Protein AF-A0A8R1EDZ3-F1 (afdb_monomer_lite)

Radius of gyration: 16.09 Å; chains: 1; bounding box: 43×29×42 Å

Organism: Caenorhabditis japonica (NCBI:txid281687)

Structure (mmCIF, N/CA/C/O backbone):
data_AF-A0A8R1EDZ3-F1
#
_entry.id   AF-A0A8R1EDZ3-F1
#
loop_
_atom_site.group_PDB
_atom_site.id
_atom_site.type_symbol
_atom_site.label_atom_id
_atom_site.label_alt_id
_atom_site.label_comp_id
_atom_site.label_asym_id
_atom_site.label_entity_id
_atom_site.label_seq_id
_atom_site.pdbx_PDB_ins_code
_atom_site.Cartn_x
_atom_site.Cartn_y
_atom_site.Cartn_z
_atom_site.occupancy
_atom_site.B_iso_or_equiv
_atom_site.auth_seq_id
_atom_site.auth_comp_id
_atom_site.auth_asym_id
_atom_site.auth_atom_id
_atom_site.pdbx_PDB_model_num
ATOM 1 N N . MET A 1 1 ? -25.935 14.930 -2.917 1.00 46.09 1 MET A N 1
ATOM 2 C CA . MET A 1 1 ? -24.963 13.837 -2.747 1.00 46.09 1 MET A CA 1
ATOM 3 C C . MET A 1 1 ? -24.008 14.298 -1.677 1.00 46.09 1 MET A C 1
ATOM 5 O O . MET A 1 1 ? -23.410 15.347 -1.872 1.00 46.09 1 MET A O 1
ATOM 9 N N . VAL A 1 2 ? -23.973 13.617 -0.534 1.00 50.12 2 VAL A N 1
ATOM 10 C CA . VAL A 1 2 ? -22.849 13.786 0.393 1.00 50.12 2 VAL A CA 1
ATOM 11 C C . VAL A 1 2 ? -21.659 13.173 -0.334 1.00 50.12 2 VAL A C 1
ATOM 13 O O . VAL A 1 2 ? -21.796 12.092 -0.897 1.00 50.12 2 VAL A O 1
ATOM 16 N N . ASP A 1 3 ? -20.578 13.929 -0.460 1.00 63.38 3 ASP A N 1
ATOM 17 C CA . ASP A 1 3 ? -19.333 13.448 -1.051 1.00 63.38 3 ASP A CA 1
ATOM 18 C C . ASP A 1 3 ? -18.865 12.249 -0.205 1.00 63.38 3 ASP A C 1
ATOM 20 O O . ASP A 1 3 ? -18.759 12.389 1.014 1.00 63.38 3 ASP A O 1
ATOM 24 N N . ASP A 1 4 ? -18.628 11.071 -0.796 1.00 61.25 4 ASP A N 1
ATOM 25 C CA . ASP A 1 4 ? -18.207 9.856 -0.063 1.00 61.25 4 ASP A CA 1
ATOM 26 C C . ASP A 1 4 ? -16.979 10.139 0.825 1.00 61.25 4 ASP A C 1
ATOM 28 O O . ASP A 1 4 ? -16.781 9.552 1.893 1.00 61.25 4 ASP A O 1
ATOM 32 N N . ARG A 1 5 ? -16.179 11.130 0.417 1.00 59.41 5 ARG A N 1
ATOM 33 C CA . ARG A 1 5 ? -15.094 11.706 1.203 1.00 59.41 5 ARG A CA 1
ATOM 34 C C . ARG A 1 5 ? -15.556 12.315 2.532 1.00 59.41 5 ARG A C 1
ATOM 36 O O . ARG A 1 5 ? -14.928 12.054 3.555 1.00 59.41 5 ARG A O 1
ATOM 43 N N . GLU A 1 6 ? -16.607 13.133 2.544 1.00 65.69 6 GLU A N 1
ATOM 44 C CA . GLU A 1 6 ? -17.140 13.755 3.765 1.00 65.69 6 GLU A CA 1
ATOM 45 C C . GLU A 1 6 ? -17.711 12.710 4.729 1.00 65.69 6 GLU A C 1
ATOM 47 O O . GLU A 1 6 ? -17.575 12.852 5.948 1.00 65.69 6 GLU A O 1
ATOM 52 N N . GLU A 1 7 ? -18.305 11.637 4.202 1.00 69.06 7 GLU A N 1
ATOM 53 C CA . GLU A 1 7 ? -18.801 10.524 5.011 1.00 69.06 7 GLU A CA 1
ATOM 54 C C . GLU A 1 7 ? -17.651 9.755 5.669 1.00 69.06 7 GLU A C 1
ATOM 56 O O . GLU A 1 7 ? -17.651 9.572 6.891 1.00 69.06 7 GLU A O 1
ATOM 61 N N . LEU A 1 8 ? -16.625 9.386 4.897 1.00 62.25 8 LEU A N 1
ATOM 62 C CA . LEU A 1 8 ? -15.436 8.699 5.405 1.00 62.25 8 LEU A CA 1
ATOM 63 C C . LEU A 1 8 ? -14.664 9.564 6.409 1.00 62.25 8 LEU A C 1
ATOM 65 O O . LEU A 1 8 ? -14.306 9.088 7.491 1.00 62.25 8 LEU A O 1
ATOM 69 N N . GLU A 1 9 ? -14.465 10.851 6.109 1.00 64.75 9 GLU A N 1
ATOM 70 C CA . GLU A 1 9 ? -13.889 11.806 7.058 1.00 64.75 9 GLU A CA 1
ATOM 71 C C . GLU A 1 9 ? -14.749 11.910 8.325 1.00 64.75 9 GLU A C 1
ATOM 73 O O . GLU A 1 9 ? -14.217 11.951 9.435 1.00 64.75 9 GLU A O 1
ATOM 78 N N . GLY A 1 10 ? -16.075 11.905 8.190 1.00 64.69 10 GLY A N 1
ATOM 79 C CA . GLY A 1 10 ? -17.015 11.913 9.304 1.00 64.69 10 GLY A CA 1
ATOM 80 C C . GLY A 1 10 ? -16.908 10.666 10.183 1.00 64.69 10 GLY A C 1
ATOM 81 O O . GLY A 1 10 ? -16.870 10.787 11.412 1.00 64.69 10 GLY A O 1
ATOM 82 N N . MET A 1 11 ? -16.813 9.480 9.580 1.00 66.88 11 MET A N 1
ATOM 83 C CA . MET A 1 11 ? -16.622 8.208 10.283 1.00 66.88 11 MET A CA 1
ATOM 84 C C . MET A 1 11 ? -15.287 8.184 11.021 1.00 66.88 11 MET A C 1
ATOM 86 O O . MET A 1 11 ? -15.241 7.847 12.203 1.00 66.88 11 MET A O 1
ATOM 90 N N . LEU A 1 12 ? -14.210 8.615 10.366 1.00 65.38 12 LEU A N 1
ATOM 91 C CA . LEU A 1 12 ? -12.880 8.677 10.961 1.00 65.38 12 LEU A CA 1
ATOM 92 C C . LEU A 1 12 ? -12.814 9.713 12.082 1.00 65.38 12 LEU A C 1
ATOM 94 O O . LEU A 1 12 ? -12.287 9.408 13.147 1.00 65.38 12 LEU A O 1
ATOM 98 N N . ARG A 1 13 ? -13.422 10.894 11.926 1.00 65.94 13 ARG A N 1
ATOM 99 C CA . ARG A 1 13 ? -13.485 11.920 12.982 1.00 65.94 13 ARG A CA 1
ATOM 100 C C . ARG A 1 13 ? -14.283 11.455 14.196 1.00 65.94 13 ARG A C 1
ATOM 102 O O . ARG A 1 13 ? -13.840 11.702 15.316 1.00 65.94 13 ARG A O 1
ATOM 109 N N . LYS A 1 14 ? -15.407 10.762 13.985 1.00 66.75 14 LYS A N 1
ATOM 110 C CA . LYS A 1 14 ? -16.272 10.225 15.053 1.00 66.75 14 LYS A CA 1
ATOM 111 C C . LYS A 1 14 ? -15.765 8.906 15.636 1.00 66.75 14 LYS A C 1
ATOM 113 O O . LYS A 1 14 ? -16.213 8.513 16.713 1.00 66.75 14 LYS A O 1
ATOM 118 N N . SER A 1 15 ? -14.846 8.223 14.952 1.00 68.12 15 SER A N 1
ATOM 119 C CA . SER A 1 15 ? -14.270 6.977 15.447 1.00 68.12 15 SER A CA 1
ATOM 120 C C . SER A 1 15 ? -13.574 7.227 16.785 1.00 68.12 15 SER A C 1
ATOM 122 O O . SER A 1 15 ? -12.865 8.207 16.977 1.00 68.12 15 SER A O 1
ATOM 124 N N . SER A 1 16 ? -13.804 6.378 17.770 1.00 69.69 16 SER A N 1
ATOM 125 C CA . SER A 1 16 ? -13.170 6.490 19.081 1.00 69.69 16 SER A CA 1
ATOM 126 C 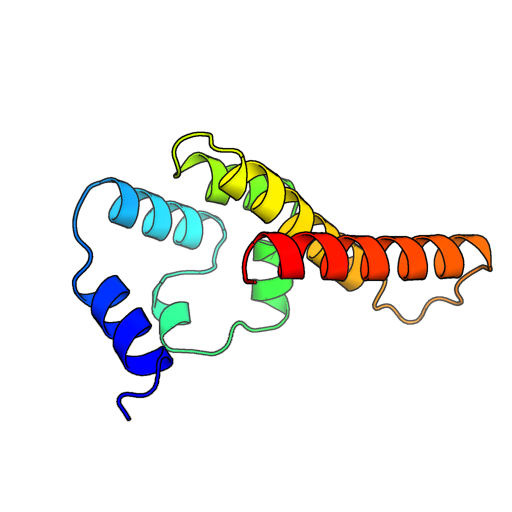C . SER A 1 16 ? -12.852 5.090 19.581 1.00 69.69 16 SER A C 1
ATOM 128 O O . SER A 1 16 ? -13.421 4.110 19.105 1.00 69.69 16 SER A O 1
ATOM 130 N N . GLY A 1 17 ? -11.892 4.979 20.497 1.00 81.56 17 GLY A N 1
ATOM 131 C CA . GLY A 1 17 ? -11.499 3.695 21.074 1.00 81.56 17 GLY A CA 1
ATOM 132 C C . GLY A 1 17 ? -10.030 3.341 20.869 1.00 81.56 17 GLY A C 1
ATOM 133 O O . GLY A 1 17 ? -9.231 4.129 20.358 1.00 81.56 17 GLY A O 1
ATOM 134 N N . GLN A 1 18 ? -9.674 2.146 21.336 1.00 84.75 18 GLN A N 1
ATOM 135 C CA . GLN A 1 18 ? -8.285 1.710 21.463 1.00 84.75 18 GLN A CA 1
ATOM 136 C C . GLN A 1 18 ? -7.597 1.512 20.108 1.00 84.75 18 GLN A C 1
ATOM 138 O O . GLN A 1 18 ? -6.471 1.971 19.935 1.00 84.75 18 GLN A O 1
ATOM 143 N N . THR A 1 19 ? -8.288 0.921 19.130 1.00 85.81 19 THR A N 1
ATOM 144 C CA . THR A 1 19 ? -7.752 0.684 17.780 1.00 85.81 19 THR A CA 1
ATOM 145 C C . THR A 1 19 ? -7.373 1.986 17.079 1.00 85.81 19 THR A C 1
ATOM 147 O O . THR A 1 19 ? -6.303 2.078 16.486 1.00 85.81 19 THR A O 1
ATOM 150 N N . ARG A 1 20 ? -8.193 3.040 17.214 1.00 83.62 20 ARG A N 1
ATOM 151 C CA . ARG A 1 20 ? -7.866 4.370 16.675 1.00 83.62 20 ARG A CA 1
ATOM 152 C C . ARG A 1 20 ? -6.592 4.927 17.306 1.00 83.62 20 ARG A C 1
ATOM 154 O O . ARG A 1 20 ? -5.705 5.376 16.590 1.00 83.62 20 ARG A O 1
ATOM 161 N N . LYS A 1 21 ? -6.486 4.874 18.638 1.00 86.00 21 LYS A N 1
ATOM 162 C CA . LYS A 1 21 ? -5.298 5.359 19.360 1.00 86.00 21 LYS A CA 1
ATOM 163 C C . LYS A 1 21 ? -4.038 4.604 18.939 1.00 86.00 21 LYS A C 1
ATOM 165 O O . LYS A 1 21 ? -2.997 5.223 18.761 1.00 86.00 21 LYS A O 1
ATOM 170 N N . GLN A 1 22 ? -4.143 3.287 18.756 1.00 89.00 22 GLN A N 1
ATOM 171 C CA . GLN A 1 22 ? -3.045 2.452 18.266 1.00 89.00 22 GLN A CA 1
ATOM 172 C C . GLN A 1 22 ? -2.645 2.829 16.840 1.00 89.00 22 GLN A C 1
ATOM 174 O O . GLN A 1 22 ? -1.459 2.964 16.569 1.00 89.00 22 GLN A O 1
ATOM 179 N N . LEU A 1 23 ? -3.612 3.072 15.954 1.00 88.25 23 LEU A N 1
ATOM 180 C CA . LEU A 1 23 ? -3.339 3.495 14.584 1.00 88.25 23 LEU A CA 1
ATOM 181 C C . LEU A 1 23 ? -2.634 4.861 14.535 1.00 88.25 23 LEU A C 1
ATOM 183 O O . LEU A 1 23 ? -1.629 5.017 13.845 1.00 88.25 23 LEU A O 1
ATOM 187 N N . GLU A 1 24 ? -3.123 5.842 15.297 1.00 86.12 24 GLU A N 1
ATOM 188 C CA . GLU A 1 24 ? -2.515 7.177 15.398 1.00 86.12 24 GLU A CA 1
ATOM 189 C C . GLU A 1 24 ? -1.095 7.128 15.981 1.00 86.12 24 GLU A C 1
ATOM 191 O O . GLU A 1 24 ? -0.216 7.872 15.543 1.00 86.12 24 GLU A O 1
ATOM 196 N N . GLU A 1 25 ? -0.862 6.258 16.965 1.00 88.31 25 GLU A N 1
ATOM 197 C CA . GLU A 1 25 ? 0.457 6.031 17.554 1.00 88.31 25 GLU A CA 1
ATOM 198 C C . GLU A 1 25 ? 1.409 5.366 16.552 1.00 88.31 25 GLU A C 1
ATOM 200 O O . GLU A 1 25 ? 2.517 5.856 16.346 1.00 88.31 25 GLU A O 1
ATOM 205 N N . THR A 1 26 ? 0.958 4.325 15.849 1.00 90.62 26 THR A N 1
ATOM 206 C CA . THR A 1 26 ? 1.713 3.675 14.768 1.00 90.62 26 THR A CA 1
ATOM 207 C C . THR A 1 26 ? 2.129 4.682 13.697 1.00 90.62 26 THR A C 1
ATOM 209 O O . THR A 1 26 ? 3.293 4.735 13.296 1.00 90.62 26 THR A O 1
ATOM 212 N N . PHE A 1 27 ? 1.211 5.546 13.264 1.00 87.88 27 PHE A N 1
ATOM 213 C CA . PHE A 1 27 ? 1.526 6.587 12.291 1.00 87.88 27 PHE A CA 1
ATOM 214 C C . PHE A 1 27 ? 2.536 7.610 12.820 1.00 87.88 27 PHE A C 1
ATOM 216 O O . PHE A 1 27 ? 3.465 7.981 12.096 1.00 87.88 27 PHE A O 1
ATOM 223 N N . ARG A 1 28 ? 2.433 8.012 14.094 1.00 86.94 28 ARG A N 1
ATOM 224 C CA . ARG A 1 28 ? 3.439 8.862 14.750 1.00 86.94 28 ARG A CA 1
ATOM 225 C C . ARG A 1 28 ? 4.817 8.202 14.794 1.00 86.94 28 ARG A C 1
ATOM 227 O O . ARG A 1 28 ? 5.797 8.862 14.455 1.00 86.94 28 ARG A O 1
ATOM 234 N N . GLN A 1 29 ? 4.897 6.911 15.107 1.00 89.44 29 GLN A N 1
ATOM 235 C CA . GLN A 1 29 ? 6.157 6.154 15.134 1.00 89.44 29 GLN A CA 1
ATOM 236 C C . GLN A 1 29 ? 6.832 6.074 13.759 1.00 89.44 29 GLN A C 1
ATOM 238 O O . GLN A 1 29 ? 8.051 6.200 13.654 1.00 89.44 29 GLN A O 1
ATOM 243 N N . ILE A 1 30 ? 6.048 5.938 12.687 1.00 88.81 30 ILE A N 1
ATOM 244 C CA . ILE A 1 30 ? 6.553 5.946 11.301 1.00 88.81 30 ILE A CA 1
ATOM 245 C C . ILE A 1 30 ? 6.987 7.366 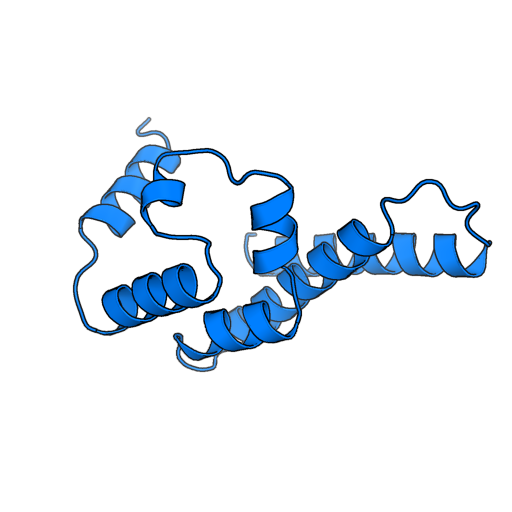10.873 1.00 88.81 30 ILE A C 1
ATOM 247 O O . ILE A 1 30 ? 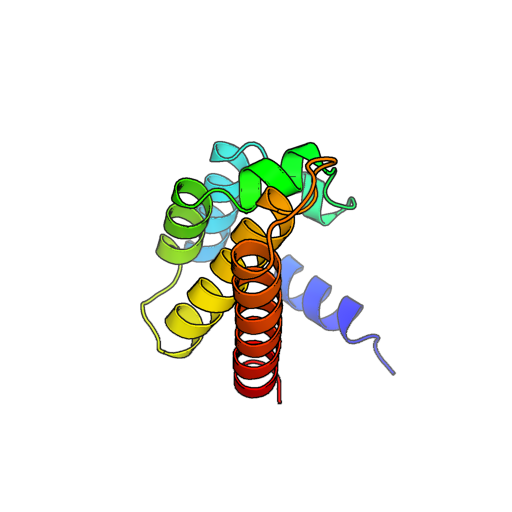7.689 7.553 9.874 1.00 88.81 30 ILE A O 1
ATOM 251 N N . GLY A 1 31 ? 6.609 8.394 11.637 1.00 84.44 31 GLY A N 1
ATOM 252 C CA . GLY A 1 31 ? 6.828 9.797 11.301 1.00 84.44 31 GLY A CA 1
ATOM 253 C C . GLY A 1 31 ? 5.834 10.316 10.263 1.00 84.44 31 GLY A C 1
ATOM 254 O O . GLY A 1 31 ? 6.178 11.237 9.527 1.00 84.44 31 GLY A O 1
ATOM 255 N N . CYS A 1 32 ? 4.642 9.714 10.205 1.00 82.50 32 CYS A N 1
ATOM 256 C CA . CYS A 1 32 ? 3.492 10.107 9.388 1.00 82.50 32 CYS A CA 1
ATOM 257 C C . CYS A 1 32 ? 2.305 10.534 10.273 1.00 82.50 32 CYS A C 1
ATOM 259 O O . CYS A 1 32 ? 1.200 10.029 10.120 1.00 82.50 32 CYS A O 1
ATOM 261 N N . ASP A 1 33 ? 2.568 11.412 11.250 1.00 73.69 33 ASP A N 1
ATOM 262 C CA . ASP A 1 33 ? 1.630 11.872 12.292 1.00 73.69 33 ASP 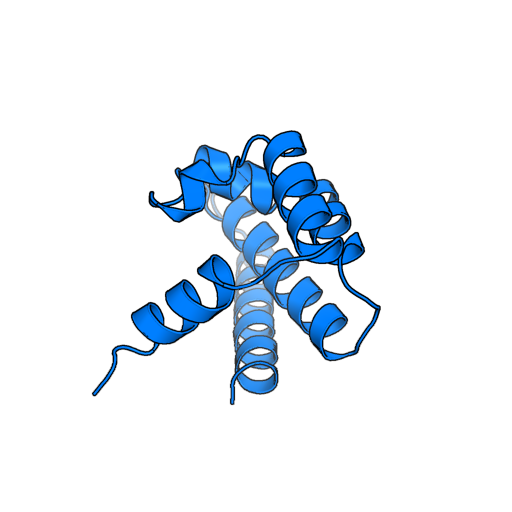A CA 1
ATOM 263 C C . ASP A 1 33 ? 0.227 12.226 11.760 1.00 73.69 33 ASP A C 1
ATOM 265 O O . ASP A 1 33 ? 0.092 12.775 10.678 1.00 73.69 33 ASP A O 1
ATOM 269 N N . TYR A 1 34 ? -0.822 11.982 12.551 1.00 60.31 34 TYR A N 1
ATOM 270 C CA . TYR A 1 34 ? -2.225 12.237 12.206 1.00 60.31 34 TYR A CA 1
ATOM 271 C C . TYR A 1 34 ? -2.551 13.660 11.699 1.00 60.31 34 TYR A C 1
ATOM 273 O O . TYR A 1 34 ? -3.572 13.848 11.041 1.00 60.31 34 TYR A O 1
ATOM 281 N N . ARG A 1 35 ? -1.713 14.677 11.945 1.00 61.91 35 ARG A N 1
ATOM 282 C CA . ARG A 1 35 ? -1.840 15.995 11.280 1.00 61.91 35 ARG A CA 1
ATOM 283 C C . ARG A 1 35 ? -1.770 15.897 9.751 1.00 61.91 35 ARG A C 1
ATOM 285 O O . ARG A 1 35 ? -2.318 16.746 9.056 1.00 61.91 35 ARG A O 1
ATOM 292 N N . VAL A 1 36 ? -1.161 14.828 9.249 1.00 51.72 36 VAL A N 1
ATOM 293 C CA . VAL A 1 36 ? -1.120 14.407 7.846 1.00 51.72 36 VAL A CA 1
ATOM 294 C C . VAL A 1 36 ? -2.497 13.991 7.332 1.00 51.72 36 VAL A C 1
ATOM 296 O O . VAL A 1 36 ? -2.720 13.999 6.143 1.00 51.72 36 VAL A O 1
ATOM 299 N N . TRP A 1 37 ? -3.487 13.705 8.173 1.00 51.94 37 TRP A N 1
ATOM 300 C CA . TRP A 1 37 ? -4.845 13.429 7.681 1.00 51.94 37 TRP A CA 1
ATOM 301 C C . TRP A 1 37 ? -5.514 14.684 7.110 1.00 51.94 37 TRP A C 1
ATOM 303 O O . TRP A 1 37 ? -6.479 14.590 6.360 1.00 51.94 37 TRP A O 1
ATOM 313 N N . TYR A 1 38 ? -4.983 15.859 7.454 1.00 51.09 38 TYR A N 1
ATOM 314 C CA . TYR A 1 38 ? -5.437 17.155 6.962 1.00 51.09 38 TYR A CA 1
ATOM 315 C C . TYR A 1 38 ? -4.574 17.692 5.808 1.00 51.09 38 TYR A C 1
ATOM 317 O O . TYR A 1 38 ? -4.854 18.778 5.304 1.00 51.09 38 TYR A O 1
ATOM 325 N N . GLN A 1 39 ? -3.518 16.975 5.402 1.00 57.97 39 GLN A N 1
ATOM 326 C CA . GLN A 1 39 ? -2.579 17.396 4.358 1.00 57.97 39 GLN A CA 1
ATOM 327 C C . GLN A 1 39 ? -2.245 16.230 3.425 1.00 57.97 39 GLN A C 1
ATOM 329 O O . GLN A 1 39 ? -2.189 15.082 3.836 1.00 57.97 39 GLN A O 1
ATOM 334 N N . GLU A 1 40 ? -1.975 16.496 2.154 1.00 70.19 40 GLU A N 1
ATOM 335 C CA . GLU A 1 40 ? -1.485 15.437 1.270 1.00 70.19 40 GLU A CA 1
ATOM 336 C C . GLU A 1 40 ? -0.149 14.873 1.794 1.00 70.19 40 GLU A C 1
ATOM 338 O O . GLU A 1 40 ? 0.738 15.615 2.233 1.00 70.19 40 GLU A O 1
ATOM 343 N N . LEU A 1 41 ? 0.006 13.544 1.762 1.00 76.56 41 LEU A N 1
ATOM 344 C CA . LEU A 1 41 ? 1.262 12.887 2.121 1.00 76.56 41 LEU A CA 1
ATOM 345 C C . LEU A 1 41 ? 2.385 13.396 1.208 1.00 76.56 41 LEU A C 1
ATOM 347 O O . LEU A 1 41 ? 2.335 13.232 -0.009 1.00 76.56 41 LEU A O 1
ATOM 351 N N . THR A 1 42 ? 3.453 13.949 1.786 1.00 83.75 42 THR A N 1
ATOM 352 C CA . THR A 1 42 ? 4.645 14.285 0.988 1.00 83.75 42 THR A CA 1
ATOM 353 C C . THR A 1 42 ? 5.308 13.010 0.459 1.00 83.75 42 THR A C 1
ATOM 355 O O . THR A 1 42 ? 5.237 11.955 1.093 1.00 83.75 42 THR A O 1
ATOM 358 N N . GLY A 1 43 ? 6.061 13.095 -0.641 1.00 82.69 43 GLY A N 1
ATOM 359 C CA . GLY A 1 43 ? 6.764 11.925 -1.190 1.00 82.69 43 GLY A CA 1
ATOM 360 C C . GLY A 1 43 ? 7.717 11.238 -0.195 1.00 82.69 43 GLY A C 1
ATOM 361 O O . GLY A 1 43 ? 7.921 10.029 -0.261 1.00 82.69 43 GLY A O 1
ATOM 362 N N . ASN A 1 44 ? 8.286 11.967 0.773 1.00 87.06 44 ASN A N 1
ATOM 363 C CA . ASN A 1 44 ? 9.077 11.359 1.850 1.00 87.06 44 ASN A CA 1
ATOM 364 C C . ASN A 1 44 ? 8.208 10.539 2.816 1.00 87.06 44 ASN A C 1
ATOM 366 O O . ASN A 1 44 ? 8.625 9.483 3.282 1.00 87.06 44 ASN A O 1
ATOM 370 N N . GLN A 1 45 ? 7.000 11.015 3.109 1.00 86.12 45 GLN A N 1
ATOM 371 C CA . GLN A 1 45 ? 6.062 10.309 3.973 1.00 86.12 45 GLN A CA 1
ATOM 372 C C . GLN A 1 45 ? 5.495 9.068 3.293 1.00 86.12 45 GLN A C 1
ATOM 374 O O . GLN A 1 45 ? 5.512 8.004 3.902 1.00 86.12 45 GLN A O 1
ATOM 379 N N . VAL A 1 46 ? 5.126 9.160 2.010 1.00 87.88 46 VAL A N 1
ATOM 380 C CA . VAL A 1 46 ? 4.729 7.990 1.207 1.00 87.88 46 VAL A CA 1
ATOM 381 C C . VAL A 1 46 ? 5.828 6.922 1.234 1.00 87.88 46 VAL A C 1
ATOM 383 O O . VAL A 1 46 ? 5.555 5.763 1.539 1.00 87.88 46 VAL A O 1
ATOM 386 N N . ARG A 1 47 ? 7.096 7.319 1.040 1.00 88.56 47 ARG A N 1
ATOM 387 C CA . ARG A 1 47 ? 8.237 6.390 1.118 1.00 88.56 47 ARG A CA 1
ATOM 388 C C . ARG A 1 47 ? 8.417 5.730 2.476 1.00 88.56 47 ARG A C 1
ATOM 390 O O . ARG A 1 47 ? 8.905 4.608 2.520 1.00 88.56 47 ARG A O 1
ATOM 397 N N . LYS A 1 48 ? 8.103 6.418 3.575 1.00 90.88 48 LYS A N 1
ATOM 398 C CA . LYS A 1 48 ? 8.165 5.840 4.925 1.00 90.88 48 LYS A CA 1
ATOM 399 C C . LYS A 1 48 ? 6.999 4.890 5.163 1.00 90.88 48 LYS A C 1
ATOM 401 O O . LYS A 1 48 ? 7.225 3.782 5.628 1.00 90.88 48 LYS A O 1
ATOM 406 N N . LEU A 1 49 ? 5.790 5.307 4.795 1.00 90.56 49 LEU A N 1
ATOM 407 C CA . LEU A 1 49 ? 4.559 4.537 4.945 1.00 90.56 49 LEU A CA 1
ATOM 408 C C . LEU A 1 49 ? 4.621 3.198 4.198 1.00 90.56 49 LEU A C 1
ATOM 410 O O . LEU A 1 49 ? 4.240 2.173 4.752 1.00 90.56 49 LEU A O 1
ATOM 414 N N . LEU A 1 50 ? 5.155 3.202 2.974 1.00 92.75 50 LEU A N 1
ATOM 415 C CA . LEU A 1 50 ? 5.259 2.017 2.119 1.00 92.75 50 LEU A CA 1
ATOM 416 C C . LEU A 1 50 ? 6.497 1.144 2.390 1.00 92.75 50 LEU A C 1
ATOM 418 O O . LEU A 1 50 ? 6.767 0.215 1.637 1.00 92.75 50 LEU A O 1
ATOM 422 N N . ARG A 1 51 ? 7.275 1.382 3.454 1.00 92.62 51 ARG A N 1
ATOM 423 C CA . ARG A 1 51 ? 8.317 0.415 3.847 1.00 92.62 51 ARG A CA 1
ATOM 424 C C . ARG A 1 51 ? 7.660 -0.859 4.361 1.00 92.62 51 ARG A C 1
ATOM 426 O O . ARG A 1 51 ? 6.724 -0.766 5.146 1.00 92.62 51 ARG A O 1
ATOM 433 N N . HIS A 1 52 ? 8.212 -2.027 4.037 1.00 92.06 52 HIS A N 1
ATOM 434 C CA . HIS A 1 52 ? 7.690 -3.312 4.528 1.00 92.06 52 HIS A CA 1
ATOM 435 C C . HIS A 1 52 ? 7.483 -3.331 6.052 1.00 92.06 52 HIS A C 1
ATOM 437 O O . 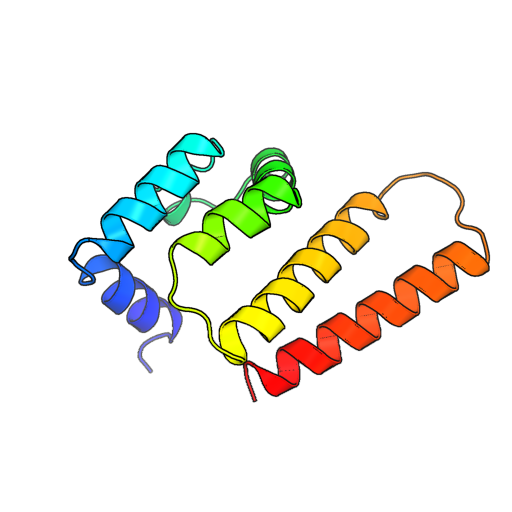HIS A 1 52 ? 6.396 -3.654 6.516 1.00 92.06 52 HIS A O 1
ATOM 443 N N . SER A 1 53 ? 8.461 -2.847 6.826 1.00 93.00 53 SER A N 1
ATOM 444 C CA . SER A 1 53 ? 8.344 -2.756 8.288 1.00 93.00 53 SER A CA 1
ATOM 445 C C . SER A 1 53 ? 7.212 -1.833 8.757 1.00 93.00 53 SER A C 1
ATOM 447 O O . SER A 1 53 ? 6.620 -2.052 9.809 1.00 93.00 53 SER A O 1
ATOM 449 N N . SER A 1 54 ? 6.917 -0.778 7.995 1.00 93.75 54 SER A N 1
ATOM 450 C CA . SER A 1 54 ? 5.832 0.160 8.287 1.00 93.75 54 SER A CA 1
ATOM 451 C C . SER A 1 54 ? 4.473 -0.417 7.899 1.00 93.75 54 SER A C 1
ATOM 453 O O . SER A 1 54 ? 3.524 -0.263 8.663 1.00 93.75 54 SER A O 1
ATOM 455 N N . ILE A 1 55 ? 4.392 -1.143 6.781 1.00 94.25 55 ILE A N 1
ATOM 456 C CA . ILE A 1 55 ? 3.200 -1.899 6.375 1.00 94.25 55 ILE A CA 1
ATOM 457 C C . ILE A 1 55 ? 2.844 -2.925 7.459 1.00 94.25 55 ILE A C 1
ATOM 459 O O . ILE A 1 55 ? 1.704 -2.956 7.917 1.00 94.25 55 ILE A O 1
ATOM 463 N N . ASP A 1 56 ? 3.820 -3.703 7.935 1.00 93.75 56 ASP A N 1
ATOM 464 C CA . ASP A 1 56 ? 3.615 -4.671 9.019 1.00 93.75 56 ASP A CA 1
ATOM 465 C C . ASP A 1 56 ? 3.061 -4.019 10.285 1.00 93.75 56 ASP A C 1
ATOM 467 O O . ASP A 1 56 ? 2.082 -4.499 10.861 1.00 93.75 56 ASP A O 1
ATOM 471 N N . LEU A 1 57 ? 3.656 -2.894 10.688 1.00 93.81 57 LEU A N 1
ATOM 472 C CA . LEU A 1 57 ? 3.244 -2.167 11.881 1.00 93.81 57 LEU A CA 1
ATOM 473 C C . LEU A 1 57 ? 1.809 -1.634 11.755 1.00 93.81 57 LEU A C 1
ATOM 475 O O . LEU A 1 57 ? 1.021 -1.790 12.686 1.00 93.81 57 LEU A O 1
ATOM 479 N N . ILE A 1 58 ? 1.446 -1.057 10.604 1.00 92.19 58 ILE A N 1
ATOM 480 C CA . ILE A 1 58 ? 0.092 -0.541 10.345 1.00 92.19 58 ILE A CA 1
ATOM 481 C C . ILE A 1 58 ? -0.930 -1.673 10.407 1.00 92.19 58 ILE A C 1
ATOM 483 O O . ILE A 1 58 ? -1.940 -1.560 11.100 1.00 92.19 58 ILE A O 1
ATOM 487 N N . LEU A 1 59 ? -0.668 -2.778 9.710 1.00 92.88 59 LEU A N 1
ATOM 488 C CA . LEU A 1 59 ? -1.620 -3.881 9.628 1.00 92.88 59 LEU A CA 1
ATOM 489 C C . LEU A 1 59 ? -1.776 -4.617 10.964 1.00 92.88 59 LEU A C 1
ATOM 491 O O . LEU A 1 59 ? -2.862 -5.112 11.245 1.00 92.88 59 LEU A O 1
ATOM 495 N N . SER A 1 60 ? -0.747 -4.627 11.819 1.00 93.44 60 SER A N 1
ATOM 496 C CA . SER A 1 60 ? -0.811 -5.239 13.157 1.00 93.44 60 SER A CA 1
ATOM 497 C C . SER A 1 60 ? -1.843 -4.601 14.098 1.00 93.44 60 SER A C 1
ATOM 499 O O . SER A 1 60 ? -2.243 -5.217 15.085 1.00 93.44 60 SER A O 1
ATOM 501 N N . VAL A 1 61 ? -2.295 -3.380 13.791 1.00 93.00 61 VAL A N 1
ATOM 502 C CA . VAL A 1 61 ? -3.332 -2.674 14.558 1.00 93.00 61 VAL A CA 1
ATOM 503 C C . VAL A 1 61 ? -4.712 -3.316 14.366 1.00 93.00 61 VAL A C 1
ATOM 505 O O . VAL A 1 61 ? -5.582 -3.195 15.231 1.00 93.00 61 VAL A O 1
ATOM 508 N N . PHE A 1 62 ? -4.929 -3.997 13.241 1.00 91.12 62 PHE A N 1
ATOM 509 C CA . PHE A 1 62 ? -6.215 -4.577 12.877 1.00 91.12 62 PHE A CA 1
ATOM 510 C C . PHE A 1 62 ? -6.243 -6.083 13.154 1.00 91.12 62 PHE A C 1
ATOM 512 O O . PHE A 1 62 ? -5.229 -6.774 13.076 1.00 91.12 62 PHE A O 1
ATOM 519 N N . ALA A 1 63 ? -7.431 -6.614 13.451 1.00 90.50 63 ALA A N 1
ATOM 520 C CA . ALA A 1 63 ? -7.607 -8.055 13.586 1.00 90.50 63 ALA A CA 1
ATOM 521 C C . ALA A 1 63 ? -7.337 -8.763 12.239 1.00 90.50 63 ALA A C 1
ATOM 523 O O . ALA A 1 63 ? -7.767 -8.255 11.194 1.00 90.50 63 ALA A O 1
ATOM 524 N N . PRO A 1 64 ? -6.672 -9.936 12.238 1.00 91.69 64 PRO A N 1
ATOM 525 C CA . PRO A 1 64 ? -6.422 -10.690 11.016 1.00 91.69 64 PRO A CA 1
ATOM 526 C C . PRO A 1 64 ? -7.717 -11.002 10.262 1.00 91.69 64 PRO A C 1
ATOM 528 O O . PRO A 1 64 ? -8.691 -11.477 10.841 1.00 91.69 64 PRO A O 1
ATOM 531 N N . SER A 1 65 ? -7.719 -10.742 8.958 1.00 92.25 65 SER A N 1
ATOM 532 C CA . SER A 1 65 ? -8.831 -11.047 8.057 1.00 92.25 65 SER A CA 1
ATOM 533 C C . SER A 1 65 ? -8.319 -11.225 6.630 1.00 92.25 65 SER A C 1
ATOM 535 O O . SER A 1 65 ? -7.235 -10.742 6.287 1.00 92.25 65 SER A O 1
ATOM 537 N N . GLU A 1 66 ? -9.107 -11.880 5.777 1.00 89.94 66 GLU A N 1
ATOM 538 C CA . GLU A 1 66 ? -8.773 -11.999 4.354 1.00 89.94 66 GLU A CA 1
ATOM 539 C C . GLU A 1 66 ? -8.704 -10.628 3.671 1.00 89.94 66 GLU A C 1
ATOM 541 O O . GLU A 1 66 ? -7.836 -10.400 2.830 1.00 89.94 66 GLU A O 1
ATOM 546 N N . GLN A 1 67 ? -9.550 -9.677 4.077 1.00 89.19 67 GLN A N 1
ATOM 547 C CA . GLN A 1 67 ? -9.491 -8.294 3.602 1.00 89.19 67 GLN A CA 1
ATOM 548 C C . GLN A 1 67 ? -8.158 -7.638 3.981 1.00 89.19 67 GLN A C 1
ATOM 550 O O . GLN A 1 67 ? -7.520 -7.007 3.141 1.00 89.19 67 GLN A O 1
ATOM 555 N N . LEU A 1 68 ? -7.685 -7.833 5.215 1.00 91.19 68 LEU A N 1
ATOM 556 C CA . LEU A 1 68 ? -6.394 -7.303 5.654 1.00 91.19 68 LEU A CA 1
ATOM 557 C C . LEU A 1 68 ? -5.222 -7.949 4.897 1.00 91.19 68 LEU A C 1
ATOM 559 O O . LEU A 1 68 ? -4.259 -7.265 4.549 1.00 91.19 68 LEU A O 1
ATOM 563 N N . ARG A 1 69 ? -5.317 -9.249 4.582 1.00 91.25 69 ARG A N 1
ATOM 564 C CA . ARG A 1 69 ? -4.327 -9.958 3.754 1.00 91.25 69 ARG A CA 1
ATOM 565 C C . ARG A 1 69 ? -4.276 -9.403 2.329 1.00 91.25 69 ARG A C 1
ATOM 567 O O . ARG A 1 69 ? -3.188 -9.210 1.799 1.00 91.25 69 ARG A O 1
ATOM 574 N N . LYS A 1 70 ? -5.421 -9.107 1.716 1.00 90.81 70 LYS A N 1
ATOM 575 C CA . LYS A 1 70 ? -5.473 -8.462 0.394 1.00 90.81 70 LYS A CA 1
ATOM 576 C C . LYS A 1 70 ? -4.949 -7.022 0.454 1.00 90.81 70 LYS A C 1
ATOM 578 O O . LYS A 1 70 ? -4.189 -6.610 -0.417 1.00 90.81 70 LYS A O 1
ATOM 583 N N . MET A 1 71 ? -5.278 -6.273 1.512 1.00 91.81 71 MET A N 1
ATOM 584 C CA . MET A 1 71 ? -4.783 -4.904 1.718 1.00 91.81 71 MET A CA 1
ATOM 585 C C . MET A 1 71 ? -3.255 -4.872 1.820 1.00 91.81 71 MET A C 1
ATOM 587 O O . MET A 1 71 ? -2.609 -4.024 1.210 1.00 91.81 71 MET A O 1
ATOM 591 N N . ARG A 1 72 ? -2.662 -5.847 2.519 1.00 94.25 72 ARG A N 1
ATOM 592 C CA . ARG A 1 72 ? -1.210 -6.054 2.534 1.00 94.25 72 ARG A CA 1
ATOM 593 C C . ARG A 1 72 ? -0.631 -6.164 1.129 1.00 94.25 72 ARG A C 1
ATOM 595 O O . ARG A 1 72 ? 0.306 -5.443 0.811 1.00 94.25 72 ARG A O 1
ATOM 602 N N . GLN A 1 73 ? -1.209 -7.024 0.292 1.00 94.00 73 GLN A N 1
ATOM 603 C CA . GLN A 1 73 ? -0.728 -7.237 -1.076 1.00 94.00 73 GLN A CA 1
ATOM 604 C C . GLN A 1 73 ? -0.821 -5.959 -1.921 1.00 94.00 73 GLN A C 1
ATOM 606 O O . GLN A 1 73 ? 0.075 -5.684 -2.719 1.00 94.00 73 GLN A O 1
ATOM 611 N N . VAL A 1 74 ? -1.865 -5.147 -1.720 1.00 93.88 74 VAL A N 1
ATOM 612 C CA . VAL A 1 74 ? -1.985 -3.817 -2.340 1.00 93.88 74 VAL A CA 1
ATOM 613 C C . VAL A 1 74 ? -0.857 -2.894 -1.875 1.00 93.88 74 VAL A C 1
ATOM 615 O O . VAL A 1 74 ? -0.159 -2.320 -2.710 1.00 93.88 74 VAL A O 1
ATOM 618 N N . MET A 1 75 ? -0.631 -2.773 -0.563 1.00 94.38 75 MET A N 1
ATOM 619 C CA . MET A 1 75 ? 0.420 -1.905 -0.013 1.00 94.38 75 MET A CA 1
ATOM 620 C C . MET A 1 75 ? 1.823 -2.337 -0.460 1.00 94.38 75 MET A C 1
ATOM 622 O O . MET A 1 75 ? 2.644 -1.490 -0.803 1.00 94.38 75 MET A O 1
ATOM 626 N N . GLU A 1 76 ? 2.094 -3.641 -0.509 1.00 95.06 76 GLU A N 1
ATOM 627 C CA . GLU A 1 76 ? 3.367 -4.197 -0.982 1.00 95.06 76 GLU A CA 1
ATOM 628 C C . GLU A 1 76 ? 3.569 -3.973 -2.488 1.00 95.06 76 GLU A C 1
ATOM 630 O O . GLU A 1 76 ? 4.671 -3.627 -2.913 1.00 95.06 76 GLU A O 1
ATOM 635 N N . SER A 1 77 ? 2.505 -4.073 -3.293 1.00 95.62 77 SER A N 1
ATOM 636 C CA . SER A 1 77 ? 2.564 -3.748 -4.726 1.00 95.62 77 SER A CA 1
ATOM 637 C C . SER A 1 77 ? 2.896 -2.268 -4.944 1.00 95.62 77 SER A C 1
ATOM 639 O O . SER A 1 77 ? 3.746 -1.936 -5.767 1.00 95.62 77 SER A O 1
ATOM 641 N N . LEU A 1 78 ? 2.281 -1.367 -4.169 1.00 94.62 78 LEU A N 1
ATOM 642 C CA . LEU A 1 78 ? 2.600 0.065 -4.208 1.00 94.62 78 LEU A CA 1
ATOM 643 C C . LEU A 1 78 ? 4.041 0.345 -3.764 1.00 94.62 78 LEU A C 1
ATOM 645 O O . LEU A 1 78 ? 4.715 1.177 -4.370 1.00 94.62 78 LEU A O 1
ATOM 649 N N . ALA A 1 79 ? 4.525 -0.354 -2.734 1.00 94.69 79 ALA A N 1
ATOM 650 C CA . ALA A 1 79 ? 5.901 -0.238 -2.262 1.00 94.69 79 ALA A CA 1
ATOM 651 C C . ALA A 1 79 ? 6.914 -0.609 -3.351 1.00 94.69 79 ALA A C 1
ATOM 653 O O . ALA A 1 79 ? 7.864 0.142 -3.581 1.00 94.69 79 ALA A O 1
ATOM 654 N N . PHE A 1 80 ? 6.673 -1.720 -4.052 1.00 95.06 80 PHE A N 1
ATOM 655 C CA . PHE A 1 80 ? 7.500 -2.158 -5.172 1.00 95.06 80 PHE A CA 1
ATOM 656 C C . PHE A 1 80 ? 7.467 -1.158 -6.333 1.00 95.06 80 PHE A C 1
ATOM 658 O O . PHE A 1 80 ? 8.508 -0.715 -6.809 1.00 95.06 80 PHE A O 1
ATOM 665 N N . LEU A 1 81 ? 6.280 -0.734 -6.772 1.00 94.00 81 LEU A N 1
ATOM 666 C CA . LEU A 1 81 ? 6.167 0.218 -7.883 1.00 94.00 81 LEU A CA 1
ATOM 667 C C . LEU A 1 81 ? 6.858 1.550 -7.563 1.00 94.00 81 LEU A C 1
ATOM 669 O O . LEU A 1 81 ? 7.502 2.140 -8.426 1.00 94.00 81 LEU A O 1
ATOM 673 N N . MET A 1 82 ? 6.782 1.999 -6.309 1.00 91.44 82 MET A N 1
ATOM 674 C CA . MET A 1 82 ? 7.506 3.177 -5.842 1.00 91.44 82 MET A CA 1
ATOM 675 C C . MET A 1 82 ? 9.028 2.974 -5.855 1.00 91.44 82 MET A C 1
ATOM 677 O O . MET A 1 82 ? 9.745 3.919 -6.183 1.00 91.44 82 MET A O 1
ATOM 681 N N . SER A 1 83 ? 9.542 1.789 -5.496 1.00 90.75 83 SER A N 1
ATOM 682 C CA . SER A 1 83 ? 10.987 1.515 -5.568 1.00 90.75 83 SER A CA 1
ATOM 683 C C . SER A 1 83 ? 11.493 1.416 -7.002 1.00 90.75 83 SER A C 1
ATOM 685 O O . SER A 1 83 ? 12.638 1.771 -7.262 1.00 90.75 83 SER A O 1
ATOM 687 N N . GLU A 1 84 ? 10.635 0.986 -7.926 1.00 93.06 84 GLU A N 1
ATOM 688 C CA . GLU A 1 84 ? 10.948 0.906 -9.350 1.00 93.06 84 GLU A CA 1
ATOM 689 C C . GLU A 1 84 ? 10.769 2.241 -10.095 1.00 93.06 84 GLU A C 1
ATOM 691 O O . GLU A 1 84 ? 11.215 2.359 -11.236 1.00 93.06 84 GLU A O 1
ATOM 696 N N . ALA A 1 85 ? 10.169 3.260 -9.476 1.00 88.31 85 ALA A N 1
ATOM 697 C CA . ALA A 1 85 ? 10.024 4.604 -10.039 1.00 88.31 85 ALA A CA 1
ATOM 698 C C . ALA A 1 85 ? 11.327 5.421 -9.914 1.00 88.31 85 ALA A C 1
ATOM 700 O O . ALA A 1 85 ? 11.383 6.460 -9.251 1.00 88.31 85 ALA A O 1
ATOM 701 N N . ASP A 1 86 ? 12.392 4.925 -10.539 1.00 88.69 86 ASP A N 1
ATOM 702 C CA . ASP A 1 86 ? 13.705 5.558 -10.598 1.00 88.69 86 ASP A CA 1
ATOM 703 C C . ASP A 1 86 ? 14.156 5.818 -12.046 1.00 88.69 86 ASP A C 1
ATOM 705 O O . ASP A 1 86 ? 13.474 5.478 -13.009 1.00 88.69 86 ASP A O 1
ATOM 709 N N . ASN A 1 87 ? 15.316 6.460 -12.197 1.00 90.88 87 ASN A N 1
ATOM 710 C CA . ASN A 1 87 ? 15.864 6.831 -13.504 1.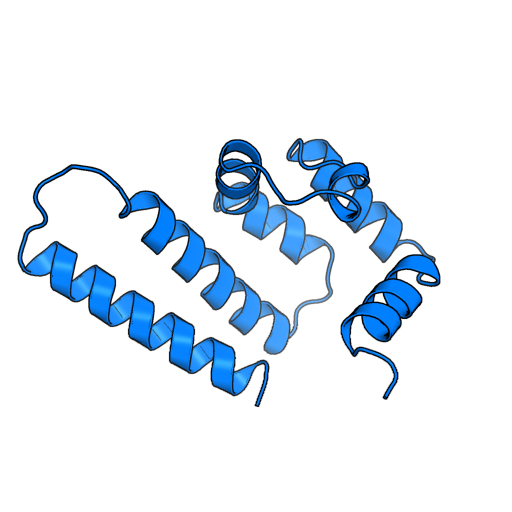00 90.88 87 ASN A CA 1
ATOM 711 C C . ASN A 1 87 ? 16.751 5.736 -14.126 1.00 90.88 87 ASN A C 1
ATOM 713 O O . ASN A 1 87 ? 17.489 6.020 -15.071 1.00 90.88 87 ASN A O 1
ATOM 717 N N . ARG A 1 88 ? 16.774 4.514 -13.577 1.00 93.88 88 ARG A N 1
ATOM 718 C CA . ARG A 1 88 ? 17.612 3.434 -14.114 1.00 93.88 88 ARG A CA 1
ATOM 719 C C . ARG A 1 88 ? 16.960 2.844 -15.361 1.00 93.88 88 ARG A C 1
ATOM 721 O O . ARG A 1 88 ? 15.740 2.731 -15.453 1.00 93.88 88 ARG A O 1
ATOM 728 N N . ILE A 1 89 ? 17.794 2.429 -16.313 1.00 93.94 89 ILE A N 1
ATOM 729 C CA . ILE A 1 89 ? 17.337 1.659 -17.473 1.00 93.94 89 ILE A CA 1
ATOM 730 C C . ILE A 1 89 ? 16.843 0.307 -16.960 1.00 93.94 89 ILE A C 1
ATOM 732 O O . ILE A 1 89 ? 17.575 -0.385 -16.252 1.00 93.94 89 ILE A O 1
ATOM 736 N N . LYS A 1 90 ? 15.602 -0.041 -17.298 1.00 95.06 90 LYS A N 1
ATOM 737 C CA . LYS A 1 90 ? 14.970 -1.297 -16.894 1.00 95.06 90 LYS A CA 1
ATOM 738 C C . LYS A 1 90 ? 15.241 -2.375 -17.931 1.00 95.06 90 LYS A C 1
ATOM 740 O O . LYS A 1 90 ? 15.147 -2.110 -19.128 1.00 95.06 90 LYS A O 1
ATOM 745 N N . SER A 1 91 ? 15.614 -3.559 -17.458 1.00 96.81 91 SER A N 1
ATOM 746 C CA . SER A 1 91 ? 15.714 -4.750 -18.301 1.00 96.81 91 SER A CA 1
ATOM 747 C C . SER A 1 91 ? 14.323 -5.271 -18.671 1.00 96.81 91 SER A C 1
ATOM 749 O O . SER A 1 91 ? 13.336 -4.903 -18.032 1.00 96.81 91 SER A O 1
ATOM 751 N N . ASP A 1 92 ? 14.240 -6.162 -19.660 1.00 97.50 92 ASP A N 1
ATOM 752 C CA . ASP A 1 92 ? 12.980 -6.836 -20.005 1.00 97.50 92 ASP A CA 1
ATOM 753 C C . ASP A 1 92 ? 12.389 -7.566 -18.786 1.00 97.50 92 ASP A C 1
ATOM 755 O O . ASP A 1 92 ? 11.197 -7.462 -18.515 1.00 97.50 92 ASP A O 1
ATOM 759 N N . GLU A 1 93 ? 13.237 -8.194 -17.963 1.00 96.50 93 GLU A N 1
ATOM 760 C CA . GLU A 1 93 ? 12.807 -8.829 -16.712 1.00 96.50 93 GLU A CA 1
ATOM 761 C C . GLU A 1 93 ? 12.237 -7.828 -15.697 1.00 96.50 93 GLU A C 1
ATOM 763 O O . GLU A 1 93 ? 11.292 -8.146 -14.972 1.00 96.50 93 GLU A O 1
ATOM 768 N N . ASP A 1 94 ? 12.809 -6.625 -15.604 1.00 94.81 94 ASP A N 1
ATOM 769 C CA . ASP A 1 94 ? 12.292 -5.575 -14.720 1.00 94.81 94 ASP A CA 1
ATOM 770 C C . ASP A 1 94 ? 10.941 -5.062 -15.227 1.00 94.81 94 ASP A C 1
ATOM 772 O O . ASP A 1 94 ? 10.016 -4.869 -14.436 1.00 94.81 94 ASP A O 1
ATOM 776 N N . ILE A 1 95 ? 10.803 -4.888 -16.544 1.00 96.12 95 ILE A N 1
ATOM 777 C CA . ILE A 1 95 ? 9.547 -4.490 -17.190 1.00 96.12 95 ILE A CA 1
ATOM 778 C C . ILE A 1 95 ? 8.465 -5.545 -16.934 1.00 96.12 95 ILE A C 1
ATOM 780 O O . ILE A 1 95 ? 7.361 -5.189 -16.517 1.00 96.12 95 ILE A O 1
ATOM 784 N N . ASP A 1 96 ? 8.788 -6.829 -17.086 1.00 97.44 96 ASP A N 1
ATOM 785 C CA . ASP A 1 96 ? 7.869 -7.934 -16.806 1.00 97.44 96 ASP A CA 1
ATOM 786 C C . ASP A 1 96 ? 7.449 -7.965 -15.332 1.00 97.44 96 ASP A C 1
ATOM 788 O O . ASP A 1 96 ? 6.267 -8.126 -15.016 1.00 97.44 96 ASP A O 1
ATOM 792 N N . LYS A 1 97 ? 8.387 -7.760 -14.398 1.00 96.44 97 LYS A N 1
ATOM 793 C CA . LYS A 1 97 ? 8.075 -7.671 -12.960 1.00 96.44 97 LYS A CA 1
ATOM 794 C C . LYS A 1 97 ? 7.148 -6.494 -12.655 1.00 96.44 97 LYS A C 1
ATOM 796 O O . LYS A 1 97 ? 6.190 -6.656 -11.892 1.00 96.44 97 LYS A O 1
ATOM 801 N N . ILE A 1 98 ? 7.393 -5.330 -13.256 1.00 96.38 98 ILE A N 1
ATOM 802 C CA . ILE A 1 98 ? 6.538 -4.144 -13.112 1.00 96.38 98 ILE A CA 1
ATOM 803 C C . ILE A 1 98 ? 5.138 -4.429 -13.660 1.00 96.38 98 ILE A C 1
ATOM 805 O O . ILE A 1 98 ? 4.160 -4.223 -12.941 1.00 96.38 98 ILE A O 1
ATOM 809 N N . ALA A 1 99 ? 5.024 -4.965 -14.877 1.00 96.44 99 ALA A N 1
ATOM 810 C CA . ALA A 1 99 ? 3.743 -5.301 -15.495 1.00 96.44 99 ALA A CA 1
ATOM 811 C C . ALA A 1 99 ? 2.944 -6.310 -14.653 1.00 96.44 99 ALA A C 1
ATOM 813 O O . ALA A 1 99 ? 1.762 -6.099 -14.371 1.00 96.44 99 ALA A O 1
ATOM 814 N N . ASN A 1 100 ? 3.603 -7.368 -14.175 1.00 97.00 100 ASN A N 1
ATOM 815 C CA . ASN A 1 100 ? 2.992 -8.359 -13.290 1.00 97.00 100 ASN A CA 1
ATOM 816 C C . ASN A 1 100 ? 2.507 -7.735 -11.976 1.00 97.00 100 ASN A C 1
ATOM 818 O O . ASN A 1 100 ? 1.407 -8.045 -11.516 1.00 97.00 100 ASN A O 1
ATOM 822 N N . THR A 1 101 ? 3.281 -6.815 -11.397 1.00 96.38 101 THR A N 1
ATOM 823 C CA . THR A 1 101 ? 2.899 -6.132 -10.154 1.00 96.38 101 THR A CA 1
ATOM 824 C C . THR A 1 101 ? 1.717 -5.186 -10.360 1.00 96.38 101 THR A C 1
ATOM 826 O O . THR A 1 101 ? 0.815 -5.145 -9.526 1.00 96.38 101 THR A O 1
ATOM 829 N N . VAL A 1 102 ? 1.658 -4.472 -11.489 1.00 96.19 102 VAL A N 1
ATOM 830 C CA . VAL A 1 102 ? 0.494 -3.647 -11.853 1.00 96.19 102 VAL A CA 1
ATOM 831 C C . VAL A 1 102 ? -0.760 -4.512 -11.997 1.00 96.19 102 VAL A C 1
ATOM 833 O O . VAL A 1 102 ? -1.810 -4.163 -11.455 1.00 96.19 102 VAL A O 1
ATOM 836 N N . ASN A 1 103 ? -0.660 -5.667 -12.658 1.00 95.44 103 ASN A N 1
ATOM 837 C CA . ASN A 1 103 ? -1.785 -6.597 -12.789 1.00 95.44 103 ASN A CA 1
ATOM 838 C C . ASN A 1 103 ? -2.263 -7.118 -11.427 1.00 95.44 103 ASN A C 1
ATOM 840 O O . ASN A 1 103 ? -3.468 -7.153 -11.171 1.00 95.44 103 ASN A O 1
ATOM 844 N N . LEU A 1 104 ? -1.331 -7.471 -10.537 1.00 93.38 104 LEU A N 1
ATOM 845 C CA . LEU A 1 104 ? -1.646 -7.916 -9.180 1.00 93.38 104 LEU A CA 1
ATOM 846 C C . LEU A 1 104 ? -2.326 -6.811 -8.359 1.00 93.38 104 LEU A C 1
ATOM 848 O O . LEU A 1 104 ? -3.309 -7.076 -7.666 1.00 93.38 104 LEU A O 1
ATOM 852 N N . LEU A 1 105 ? -1.843 -5.570 -8.468 1.00 94.19 105 LEU A N 1
ATOM 853 C CA . LEU A 1 105 ? -2.455 -4.408 -7.828 1.00 94.19 105 LEU A CA 1
ATOM 854 C C . LEU A 1 105 ? -3.909 -4.231 -8.284 1.00 94.19 105 LEU A C 1
ATOM 856 O O . LEU A 1 105 ? -4.802 -4.133 -7.446 1.00 94.19 105 LEU A O 1
ATOM 860 N N . VAL A 1 106 ? -4.159 -4.236 -9.597 1.00 93.06 106 VAL A N 1
ATOM 861 C CA . VAL A 1 106 ? -5.511 -4.084 -10.161 1.00 93.06 106 VAL A CA 1
ATOM 862 C C . VAL A 1 106 ? -6.427 -5.230 -9.734 1.00 93.06 106 VAL A C 1
ATOM 864 O O . VAL A 1 106 ? -7.575 -4.986 -9.363 1.00 93.06 106 VAL A O 1
ATOM 867 N N . PHE A 1 107 ? -5.933 -6.470 -9.764 1.00 92.00 107 PHE A N 1
ATOM 868 C CA . PHE A 1 107 ? -6.688 -7.644 -9.330 1.00 92.00 107 PHE A CA 1
ATOM 869 C C . PHE A 1 107 ? -7.125 -7.522 -7.864 1.00 92.00 107 PHE A C 1
ATOM 871 O O . PHE A 1 107 ? -8.312 -7.644 -7.567 1.00 92.00 107 PHE A O 1
ATOM 878 N N . ASN A 1 108 ? -6.191 -7.203 -6.963 1.00 90.31 108 ASN A N 1
ATOM 879 C CA . ASN A 1 108 ? -6.483 -7.080 -5.534 1.00 90.31 108 ASN A CA 1
ATOM 880 C C . ASN A 1 108 ? -7.379 -5.874 -5.216 1.00 90.31 108 ASN A C 1
ATOM 882 O O . ASN A 1 108 ? -8.214 -5.960 -4.318 1.00 90.31 108 ASN A O 1
ATOM 886 N N . LEU A 1 109 ? -7.235 -4.758 -5.943 1.00 89.56 109 LEU A N 1
ATOM 887 C CA . LEU A 1 109 ? -8.094 -3.584 -5.765 1.00 89.56 109 LEU A CA 1
ATOM 888 C C . LEU A 1 109 ? -9.549 -3.875 -6.142 1.00 89.56 109 LEU A C 1
ATOM 890 O O . LEU A 1 109 ? -10.433 -3.546 -5.360 1.00 89.56 109 LEU A O 1
ATOM 894 N N . ARG A 1 110 ? -9.798 -4.536 -7.281 1.00 89.38 110 ARG A N 1
ATOM 895 C CA . ARG A 1 110 ? -11.160 -4.916 -7.715 1.00 89.38 110 ARG A CA 1
ATOM 896 C C . ARG A 1 110 ? -11.859 -5.866 -6.746 1.00 89.38 110 ARG A C 1
ATOM 898 O O . ARG A 1 110 ? -13.077 -5.887 -6.664 1.00 89.38 110 ARG A O 1
ATOM 905 N N . ASP A 1 111 ? -11.084 -6.683 -6.052 1.00 86.19 111 ASP A N 1
ATOM 906 C CA . ASP A 1 111 ? -11.591 -7.663 -5.098 1.00 86.19 111 ASP A CA 1
ATOM 907 C C . ASP A 1 111 ? -11.828 -7.049 -3.702 1.00 86.19 111 ASP A C 1
ATOM 909 O O . ASP A 1 111 ? -12.712 -7.480 -2.963 1.00 86.19 111 ASP A O 1
ATOM 913 N N . LEU A 1 112 ? -11.069 -6.011 -3.331 1.00 81.94 112 LEU A N 1
ATOM 914 C CA . LEU A 1 112 ? -11.268 -5.250 -2.091 1.00 81.94 112 LEU A CA 1
ATOM 915 C C . LEU A 1 112 ? -12.356 -4.179 -2.196 1.00 81.94 112 LEU A C 1
ATOM 917 O O . LEU A 1 112 ? -13.052 -3.929 -1.211 1.00 81.94 112 LEU A O 1
ATOM 921 N N . GLN A 1 113 ? -12.454 -3.524 -3.351 1.00 75.25 113 GLN A N 1
ATOM 922 C CA . GLN A 1 113 ? -13.394 -2.444 -3.647 1.00 75.25 113 GLN A CA 1
ATOM 923 C C . GLN A 1 113 ? -14.079 -2.730 -4.994 1.00 75.25 113 GLN A C 1
ATOM 925 O O . GLN A 1 113 ? -13.626 -2.218 -6.022 1.00 75.25 113 GLN A O 1
ATOM 930 N N . PRO A 1 114 ? -15.095 -3.613 -4.993 1.00 58.72 114 PRO A N 1
ATOM 931 C CA . PRO A 1 114 ? -15.835 -3.987 -6.194 1.00 58.72 114 PRO A CA 1
ATOM 932 C C . PRO A 1 114 ? -16.711 -2.858 -6.747 1.00 58.72 114 PRO A C 1
ATOM 934 O O . PRO A 1 114 ? -17.205 -2.032 -5.945 1.00 58.72 114 PRO A O 1
#

Secondary structure (DSSP, 8-state):
---HHHHHHHHHHH--SHHHHHHHHHHHHHT--GGGGGSPPPHHHHHHHTSHHHHHHHHTTSPP-HHHHHHHHHHHHHHHHHHH-SSSPPPHHHHHHHHHHHHHHHHHHHHH--

Sequence (114 aa):
MVDDREELEGMLRKSSGQTRKQLEETFRQIGCDYRVWYQELTGNQVRKLLRHSSIDLILSVFAPSEQLRKMRQVMESLAFLMSEADNRIKSDEDIDKIANTVNLLVFNLRDLQP

pLDDT: mean 84.58, std 13.09, range [46.09, 97.5]

Foldseek 3Di:
DPDVVNVVVVCLVPDDDDLNVQLQVLCVVLVNHPVCVVPPQDPVSLLSCLDPVSLVSNLVSDDDDPLSVLVSLLSPLVNLLSVVPDPDDDDPVRVVVNVVSVVSNVVSCVVNPD